Protein AF-A0A382HV60-F1 (afdb_monomer_lite)

InterPro domains:
  IPR029063 S-adenosyl-L-methionine-dependent methyltransferase superfamily [G3DSA:3.40.50.150] (2-132)
  IPR029063 S-adenosyl-L-methionine-dependent methyltransferase superfamily [SSF53335] (15-128)

Sequence (132 aa):
MEHEKYFRRGMGTENVGPLLRTLVQMIRPQRILEVGAGYTTPFLLDGLKANEELFDDGNLDPSYKRWYESNNDPRLVIIDTDPLPQLDSKYVEHIQGKFQGKSQELFEKYGEFDMIWFDCGAPQNYQDFLAE

Radius of gyration: 15.75 Å; chains: 1; bounding box: 37×30×42 Å

Organism: NCBI:txid408172

pLDDT: mean 93.19, std 5.11, range [69.44, 98.56]

Foldseek 3Di:
DPQVVQDDPDLVCLVCQQVLLVVCLVVVWQEEEEEDDTPNVVSNVNSNVVNVDDDCPPPDDPVVVVCCVVPRHHAYEYEECDDDDPPDDPRYDYDHDHCQPCPVVCCVVPNDGPHYHYDDDDPVSVVRVVVD

Secondary structure (DSSP, 8-state):
-TTGGG--TTSSGGGTHHHHHHHHHHH--SEEEEES-SSSHHHHHHHHHHHT----SS-S-HHHHHHHHHH---EEEEEESSPPP----TTEEEEES-STT-HHHHHHHH---SEEEE--S-HHHHHHHHH-

Structure (mmCIF, N/CA/C/O backbone):
data_AF-A0A382HV60-F1
#
_entry.id   AF-A0A382HV60-F1
#
loop_
_atom_site.group_PDB
_atom_site.id
_atom_site.type_symbol
_atom_site.label_atom_id
_atom_site.label_alt_id
_atom_site.label_comp_id
_atom_site.label_asym_id
_atom_site.label_entity_id
_atom_site.label_seq_id
_atom_site.pdbx_PDB_ins_code
_atom_site.Cartn_x
_atom_site.Cartn_y
_atom_site.Cartn_z
_atom_site.occupancy
_atom_site.B_iso_or_equiv
_atom_site.auth_seq_id
_atom_site.auth_comp_id
_atom_site.auth_asym_id
_atom_site.auth_atom_id
_atom_site.pdbx_PDB_model_num
ATOM 1 N N . MET A 1 1 ? 14.628 14.142 7.599 1.00 81.94 1 MET A N 1
ATOM 2 C CA . MET A 1 1 ? 14.195 12.720 7.623 1.00 81.94 1 MET A CA 1
ATOM 3 C C . MET A 1 1 ? 13.271 12.502 6.430 1.00 81.94 1 MET A C 1
ATOM 5 O O . MET A 1 1 ? 12.680 13.483 5.994 1.00 81.94 1 MET A O 1
ATOM 9 N N . GLU A 1 2 ? 13.174 11.307 5.840 1.00 91.31 2 GLU A N 1
ATOM 10 C CA . GLU A 1 2 ? 12.191 11.090 4.759 1.00 91.31 2 GLU A CA 1
ATOM 11 C C . GLU A 1 2 ? 10.774 11.389 5.282 1.00 91.31 2 GLU A C 1
ATOM 13 O O . GLU A 1 2 ? 10.486 11.103 6.440 1.00 91.31 2 GLU A O 1
ATOM 18 N N . HIS A 1 3 ? 9.913 12.018 4.475 1.00 92.00 3 HIS A N 1
ATOM 19 C CA . HIS A 1 3 ? 8.514 12.306 4.843 1.00 92.00 3 HIS A CA 1
ATOM 20 C C . HIS A 1 3 ? 8.308 13.039 6.182 1.00 92.00 3 HIS A C 1
ATOM 22 O O . HIS A 1 3 ? 7.316 12.821 6.874 1.00 92.00 3 HIS A O 1
ATOM 28 N N . GLU A 1 4 ? 9.214 13.960 6.531 1.00 91.06 4 GLU A N 1
ATOM 29 C CA . GLU A 1 4 ? 9.264 14.656 7.831 1.00 91.06 4 GLU A CA 1
ATOM 30 C C . GLU A 1 4 ? 7.935 15.288 8.276 1.00 91.06 4 GLU A C 1
ATOM 32 O O . GLU A 1 4 ? 7.615 15.265 9.461 1.00 91.06 4 GLU A O 1
ATOM 37 N N . LYS A 1 5 ? 7.106 15.763 7.333 1.00 89.25 5 LYS A N 1
ATOM 38 C CA . LYS A 1 5 ? 5.762 16.301 7.622 1.00 89.25 5 LYS A CA 1
ATOM 39 C C . LYS A 1 5 ? 4.821 15.312 8.322 1.00 89.25 5 LYS A C 1
ATOM 41 O O . LYS A 1 5 ? 3.875 15.745 8.973 1.00 89.25 5 LYS A O 1
ATOM 46 N N . TYR A 1 6 ? 5.050 14.012 8.166 1.00 88.00 6 TYR A N 1
ATOM 47 C CA . TYR A 1 6 ? 4.227 12.950 8.743 1.00 88.00 6 TYR A CA 1
ATOM 48 C C . TYR A 1 6 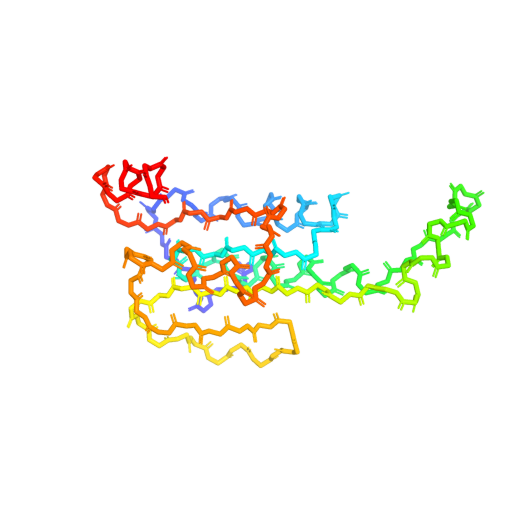? 4.903 12.261 9.929 1.00 88.00 6 TYR A C 1
ATOM 50 O O . TYR A 1 6 ? 4.287 11.421 10.579 1.00 88.00 6 TYR A O 1
ATOM 58 N N . PHE A 1 7 ? 6.163 12.595 10.216 1.00 89.69 7 PHE A N 1
ATOM 59 C CA . PHE A 1 7 ? 6.943 11.921 11.242 1.00 89.69 7 PHE A CA 1
ATOM 60 C C . PHE A 1 7 ? 6.391 12.204 12.638 1.00 89.69 7 PHE A C 1
ATOM 62 O O . PHE A 1 7 ? 6.228 13.355 13.048 1.00 89.69 7 PHE A O 1
ATOM 69 N N . ARG A 1 8 ? 6.158 11.133 13.401 1.00 85.81 8 ARG A N 1
ATOM 70 C CA . ARG A 1 8 ? 5.815 11.195 14.822 1.00 85.81 8 ARG A CA 1
ATOM 71 C C . ARG A 1 8 ? 6.738 10.266 15.593 1.00 85.81 8 ARG A C 1
ATOM 73 O O . ARG A 1 8 ? 6.795 9.073 15.325 1.00 85.81 8 ARG A O 1
ATOM 80 N N . ARG A 1 9 ? 7.475 10.830 16.546 1.00 87.12 9 ARG A N 1
ATOM 81 C CA . ARG A 1 9 ? 8.458 10.092 17.343 1.00 87.12 9 ARG A CA 1
ATOM 82 C C . ARG A 1 9 ? 7.774 9.259 18.427 1.00 87.12 9 ARG A C 1
ATOM 84 O O . ARG A 1 9 ? 6.906 9.778 19.124 1.00 87.12 9 ARG A O 1
ATOM 91 N N . GLY A 1 10 ? 8.273 8.043 18.652 1.00 85.19 10 GLY A N 1
ATOM 92 C CA . GLY A 1 10 ? 7.972 7.253 19.849 1.00 85.19 10 GLY A CA 1
ATOM 93 C C . GLY A 1 10 ? 6.920 6.162 19.669 1.00 85.19 10 GLY A C 1
ATOM 94 O O . GLY A 1 10 ? 6.534 5.557 20.664 1.00 85.19 10 GLY A O 1
ATOM 95 N N . MET A 1 11 ? 6.483 5.892 18.436 1.00 82.75 11 MET A N 1
ATOM 96 C CA . MET A 1 11 ? 5.533 4.812 18.132 1.00 82.75 11 MET A CA 1
ATOM 97 C C . MET A 1 11 ? 6.247 3.495 17.785 1.00 82.75 11 MET A C 1
ATOM 99 O O . MET A 1 11 ? 5.633 2.435 17.776 1.00 82.75 11 MET A O 1
ATOM 103 N N . GLY A 1 12 ? 7.549 3.543 17.493 1.00 84.94 12 GLY A N 1
ATOM 104 C CA . GLY A 1 12 ? 8.350 2.427 16.987 1.00 84.94 12 GLY A CA 1
ATOM 105 C C . GLY A 1 12 ? 8.193 2.218 15.478 1.00 84.94 12 GLY A C 1
ATOM 106 O O . GLY A 1 12 ? 9.179 1.907 14.801 1.00 84.94 12 GLY A O 1
ATOM 107 N N . THR A 1 13 ? 6.994 2.450 14.938 1.00 83.88 13 THR A N 1
ATOM 108 C CA . THR A 1 13 ? 6.658 2.290 13.514 1.00 83.88 13 THR A CA 1
ATOM 109 C C . THR A 1 13 ? 7.367 3.300 12.618 1.00 83.88 13 THR A C 1
ATOM 111 O O . THR A 1 13 ? 7.572 3.032 11.437 1.00 83.88 13 THR A O 1
ATOM 114 N N . GLU A 1 14 ? 7.904 4.394 13.165 1.00 89.06 14 GLU A N 1
ATOM 115 C CA . GLU A 1 14 ? 8.742 5.318 12.400 1.00 89.06 14 GLU A CA 1
ATOM 116 C C . GLU A 1 14 ? 10.008 4.677 11.802 1.00 89.06 14 GLU A C 1
ATOM 118 O O . GLU A 1 14 ? 10.605 5.216 10.872 1.00 89.06 14 GLU A O 1
ATOM 123 N N . ASN A 1 15 ? 10.412 3.508 12.301 1.00 92.69 15 ASN A N 1
ATOM 124 C CA . ASN A 1 15 ? 11.586 2.790 11.812 1.00 92.69 15 ASN A CA 1
ATOM 125 C C . ASN A 1 15 ? 11.272 1.854 10.631 1.00 92.69 15 ASN A C 1
ATOM 127 O O . ASN A 1 15 ? 12.194 1.424 9.941 1.00 92.69 15 ASN A O 1
ATOM 131 N N . VAL A 1 16 ? 9.996 1.523 10.389 1.00 95.38 16 VAL A N 1
ATOM 132 C CA . VAL A 1 16 ? 9.606 0.484 9.416 1.00 95.38 16 VAL A CA 1
ATOM 133 C C . VAL A 1 16 ? 9.382 1.025 8.001 1.00 95.38 16 VAL A C 1
ATOM 135 O O . VAL A 1 16 ? 9.403 0.253 7.046 1.00 95.38 16 VAL A O 1
ATOM 138 N N . GLY A 1 17 ? 9.225 2.342 7.830 1.00 95.31 17 GLY A N 1
ATOM 139 C CA . GLY A 1 17 ? 8.922 2.972 6.535 1.00 95.31 17 GLY A CA 1
ATOM 140 C C . GLY A 1 17 ? 9.832 2.512 5.382 1.00 95.31 17 GLY A C 1
ATOM 141 O O . GLY A 1 17 ? 9.331 1.964 4.398 1.00 95.31 17 GLY A O 1
ATOM 142 N N . PRO A 1 18 ? 11.170 2.637 5.492 1.00 96.50 18 PRO A N 1
ATOM 143 C CA . PRO A 1 18 ? 12.082 2.174 4.444 1.00 96.50 18 PRO A CA 1
ATOM 144 C C . PRO A 1 18 ? 11.980 0.669 4.143 1.00 96.50 18 PRO A C 1
ATOM 146 O O . PRO A 1 18 ? 12.136 0.266 2.987 1.00 96.50 18 PRO A O 1
ATOM 149 N N . LEU A 1 19 ? 11.686 -0.159 5.154 1.00 97.38 19 LEU A N 1
ATOM 150 C CA . LEU A 1 19 ? 11.461 -1.594 4.969 1.00 97.38 19 LEU A CA 1
ATOM 151 C C . LEU A 1 19 ? 10.180 -1.848 4.166 1.00 97.38 19 LEU A C 1
ATOM 153 O O . LEU A 1 19 ? 10.223 -2.618 3.212 1.00 97.38 19 LEU A O 1
ATOM 157 N N . LEU A 1 20 ? 9.076 -1.168 4.493 1.00 98.19 20 LEU A N 1
ATOM 158 C CA . LEU A 1 20 ? 7.812 -1.284 3.757 1.00 98.19 20 LEU A CA 1
ATOM 159 C C . LEU A 1 20 ? 7.965 -0.874 2.292 1.00 98.19 20 LEU A C 1
ATOM 161 O O . LEU A 1 20 ? 7.534 -1.609 1.406 1.00 98.19 20 LEU A O 1
ATOM 165 N N . ARG A 1 21 ? 8.649 0.246 2.020 1.00 98.25 21 ARG A N 1
ATOM 166 C CA . ARG A 1 21 ? 8.963 0.662 0.644 1.00 98.25 21 ARG A CA 1
ATOM 167 C C . ARG A 1 21 ? 9.732 -0.424 -0.107 1.00 98.25 21 ARG A C 1
ATOM 169 O O . ARG A 1 21 ? 9.399 -0.740 -1.245 1.00 98.25 21 ARG A O 1
ATOM 176 N N . THR A 1 22 ? 10.760 -0.987 0.529 1.00 98.12 22 THR A N 1
ATOM 177 C CA . THR A 1 22 ? 11.583 -2.049 -0.067 1.00 98.12 22 THR A CA 1
ATOM 178 C C . THR A 1 22 ? 10.745 -3.296 -0.335 1.00 98.12 22 THR A C 1
ATOM 180 O O . THR A 1 22 ? 10.850 -3.887 -1.403 1.00 98.12 22 THR A O 1
ATOM 183 N N . LEU A 1 23 ? 9.866 -3.671 0.596 1.00 98.25 23 LEU A N 1
ATOM 184 C CA . LEU A 1 23 ? 8.976 -4.815 0.433 1.00 98.25 23 LEU A CA 1
ATOM 185 C C . LEU A 1 23 ? 8.037 -4.633 -0.763 1.00 98.25 23 LEU A C 1
ATOM 187 O O . LEU A 1 23 ? 7.969 -5.528 -1.600 1.00 98.25 23 LEU A O 1
ATOM 191 N N . VAL A 1 24 ? 7.402 -3.463 -0.902 1.00 98.44 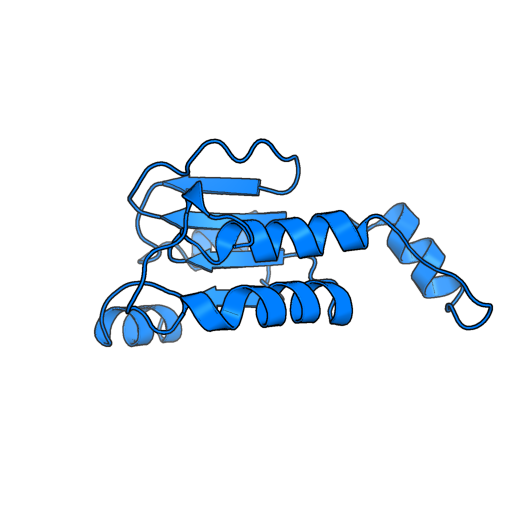24 VAL A N 1
ATOM 192 C CA . VAL A 1 24 ? 6.563 -3.123 -2.066 1.00 98.44 24 VAL A CA 1
ATOM 193 C C . VAL A 1 24 ? 7.360 -3.229 -3.368 1.00 98.44 24 VAL A C 1
ATOM 195 O O . VAL A 1 24 ? 6.848 -3.748 -4.358 1.00 98.44 24 VAL A O 1
ATOM 198 N N . GLN A 1 25 ? 8.623 -2.793 -3.381 1.00 97.12 25 GLN A N 1
ATOM 199 C CA . GLN A 1 25 ? 9.481 -2.905 -4.566 1.00 97.12 25 GLN A CA 1
ATOM 200 C C . GLN A 1 25 ? 9.855 -4.352 -4.915 1.00 97.12 25 GLN A C 1
ATOM 202 O O . GLN A 1 25 ? 9.984 -4.693 -6.090 1.00 97.12 25 GLN A O 1
ATOM 207 N N . MET A 1 26 ? 10.011 -5.210 -3.903 1.00 95.75 26 MET A N 1
ATOM 208 C CA . MET A 1 26 ? 10.364 -6.617 -4.092 1.00 95.75 26 MET A CA 1
ATOM 209 C C . MET A 1 26 ? 9.172 -7.469 -4.528 1.00 95.75 26 MET A C 1
ATOM 211 O O . MET A 1 26 ? 9.314 -8.277 -5.441 1.00 95.75 26 MET A O 1
ATOM 215 N N . ILE A 1 27 ? 8.016 -7.314 -3.875 1.00 96.00 27 ILE A N 1
ATOM 216 C CA . ILE A 1 27 ? 6.853 -8.183 -4.115 1.00 96.00 27 ILE A CA 1
ATOM 217 C C . ILE A 1 27 ? 5.904 -7.630 -5.181 1.00 96.00 27 ILE A C 1
ATOM 219 O O . ILE A 1 27 ? 5.067 -8.379 -5.668 1.00 96.00 27 ILE A O 1
ATOM 223 N N . ARG A 1 28 ? 6.040 -6.342 -5.542 1.00 96.56 28 ARG A N 1
ATOM 224 C CA . ARG A 1 28 ? 5.224 -5.636 -6.547 1.00 96.56 28 ARG A CA 1
ATOM 225 C C . ARG A 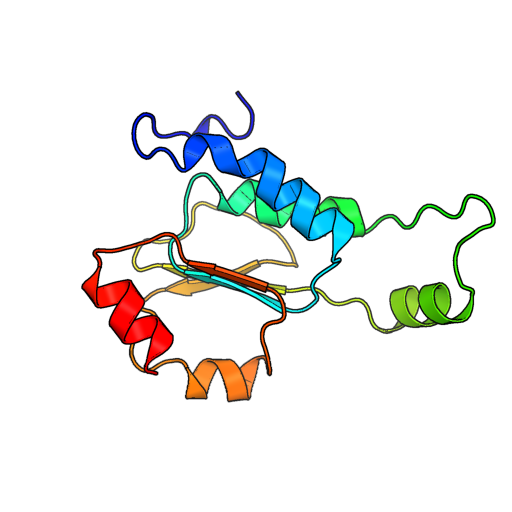1 28 ? 3.716 -5.916 -6.389 1.00 96.56 28 ARG A C 1
ATOM 227 O O . ARG A 1 28 ? 3.101 -6.454 -7.306 1.00 96.56 28 ARG A O 1
ATOM 234 N N . PRO A 1 29 ? 3.134 -5.578 -5.223 1.00 97.56 29 PRO A N 1
ATOM 235 C CA . PRO A 1 29 ? 1.747 -5.902 -4.909 1.00 97.56 29 PRO A CA 1
ATOM 236 C C . PRO A 1 29 ? 0.783 -5.122 -5.808 1.00 97.56 29 PRO A C 1
ATOM 238 O O . PRO A 1 29 ? 0.996 -3.936 -6.080 1.00 97.56 29 PRO A O 1
ATOM 241 N N . GLN A 1 30 ? -0.307 -5.768 -6.217 1.00 97.06 30 GLN A N 1
ATOM 242 C CA . GLN A 1 30 ? -1.362 -5.159 -7.021 1.00 97.06 30 GLN A CA 1
ATOM 243 C C . GLN A 1 30 ? -2.472 -4.563 -6.160 1.00 97.06 30 GLN A C 1
ATOM 245 O O . GLN A 1 30 ? -3.173 -3.655 -6.615 1.00 97.06 30 GLN A O 1
ATOM 250 N N . ARG A 1 31 ? -2.661 -5.048 -4.930 1.00 98.00 31 ARG A N 1
ATOM 251 C CA . ARG A 1 31 ? -3.735 -4.604 -4.038 1.00 98.00 31 ARG A CA 1
ATOM 252 C C . ARG A 1 31 ? -3.213 -4.527 -2.609 1.00 98.00 31 ARG A C 1
ATOM 254 O O . ARG A 1 31 ? -3.201 -5.511 -1.874 1.00 98.00 31 ARG A O 1
ATOM 261 N N . ILE A 1 32 ? -2.836 -3.315 -2.209 1.00 98.56 32 ILE A N 1
ATOM 262 C CA . ILE A 1 32 ? -2.414 -3.005 -0.846 1.00 98.56 32 ILE A CA 1
ATOM 263 C C . ILE A 1 32 ? -3.609 -2.474 -0.051 1.00 98.56 32 ILE A C 1
ATOM 265 O O . ILE A 1 32 ? -4.254 -1.516 -0.484 1.00 98.56 32 ILE A O 1
ATOM 269 N N . LEU A 1 33 ? -3.858 -3.050 1.124 1.00 98.19 33 LEU A N 1
ATOM 270 C CA . LEU A 1 33 ? -4.735 -2.475 2.144 1.00 98.19 33 LEU A CA 1
ATOM 271 C C . LEU A 1 33 ? -3.888 -1.867 3.264 1.00 98.19 33 LEU A C 1
ATOM 273 O O . LEU A 1 33 ? -3.137 -2.579 3.925 1.00 98.19 33 LEU A O 1
ATOM 277 N N . GLU A 1 34 ? -4.035 -0.570 3.504 1.00 97.44 34 GLU A N 1
ATOM 278 C CA . GLU A 1 34 ? -3.539 0.100 4.704 1.00 97.44 34 GLU A CA 1
ATOM 279 C C . GLU A 1 34 ? -4.713 0.419 5.635 1.00 97.44 34 GLU A C 1
ATOM 281 O O . GLU A 1 34 ? -5.686 1.055 5.228 1.00 97.44 34 GLU A O 1
ATOM 286 N N . VAL A 1 35 ? -4.619 -0.007 6.893 1.00 96.00 35 VAL A N 1
ATOM 287 C CA . VAL A 1 35 ? -5.566 0.372 7.948 1.00 96.00 35 VAL A CA 1
ATOM 288 C C . VAL A 1 35 ? -4.799 1.154 9.007 1.00 96.00 35 VAL A C 1
ATOM 290 O O . VAL A 1 35 ? -3.962 0.587 9.709 1.00 96.00 35 VAL A O 1
ATOM 293 N N . GLY A 1 36 ? -5.097 2.448 9.124 1.00 93.69 36 GLY A N 1
ATOM 294 C CA . GLY A 1 36 ? -4.279 3.397 9.882 1.00 93.69 36 GLY A CA 1
ATOM 295 C C . GLY A 1 36 ? -3.316 4.166 8.986 1.00 93.69 36 GLY A C 1
ATOM 296 O O . GLY A 1 36 ? -2.208 3.711 8.719 1.00 93.69 36 GLY A O 1
ATOM 297 N N . ALA A 1 37 ? -3.732 5.345 8.540 1.00 93.06 37 ALA A N 1
ATOM 298 C CA . ALA A 1 37 ? -2.905 6.245 7.759 1.00 93.06 37 ALA A CA 1
ATOM 299 C C . ALA A 1 37 ? -1.914 7.005 8.649 1.00 93.06 37 ALA A C 1
ATOM 301 O O . ALA A 1 37 ? -2.235 7.465 9.748 1.00 93.06 37 ALA A O 1
ATOM 302 N N . GLY A 1 38 ? -0.699 7.229 8.152 1.00 91.75 38 GLY A N 1
ATOM 303 C CA . GLY A 1 38 ? 0.299 7.941 8.938 1.00 91.75 38 GLY A CA 1
ATOM 304 C C . GLY A 1 38 ? 1.650 8.097 8.264 1.00 91.75 38 GLY A C 1
ATOM 305 O O . GLY A 1 38 ? 1.763 8.391 7.075 1.00 91.75 38 GLY A O 1
ATOM 306 N N . TYR A 1 39 ? 2.704 7.956 9.065 1.00 92.88 39 TYR A N 1
ATOM 307 C CA . TYR A 1 39 ? 4.077 8.142 8.603 1.00 92.88 39 TYR A CA 1
ATOM 308 C C . TYR A 1 39 ? 4.521 7.078 7.591 1.00 92.88 39 TYR A C 1
ATOM 310 O O . TYR A 1 39 ? 5.377 7.356 6.758 1.00 92.88 39 TYR A O 1
ATOM 318 N N . THR A 1 40 ? 3.941 5.881 7.647 1.00 94.62 40 THR A N 1
ATOM 319 C CA . THR A 1 40 ? 4.243 4.722 6.794 1.00 94.62 40 THR A CA 1
ATOM 320 C C . THR A 1 40 ? 3.563 4.797 5.422 1.00 94.62 40 THR A C 1
ATOM 322 O O . THR A 1 40 ? 4.191 4.424 4.429 1.00 94.62 40 THR A O 1
ATOM 325 N N . THR A 1 41 ? 2.371 5.397 5.326 1.00 95.44 41 THR A N 1
ATOM 326 C CA . THR A 1 41 ? 1.625 5.642 4.077 1.00 95.44 41 THR A CA 1
ATOM 327 C C . THR A 1 41 ? 2.479 6.144 2.900 1.00 95.44 41 THR A C 1
ATOM 329 O O . THR A 1 41 ? 2.459 5.531 1.828 1.00 95.44 41 THR A O 1
ATOM 332 N N . PRO A 1 42 ? 3.262 7.238 3.023 1.00 95.56 42 PRO A N 1
ATOM 333 C CA . PRO A 1 42 ? 4.045 7.737 1.898 1.00 95.56 42 PRO A CA 1
ATOM 334 C C . PRO A 1 42 ? 5.165 6.778 1.463 1.00 95.56 42 PRO A C 1
ATOM 336 O O . PRO A 1 42 ? 5.549 6.806 0.300 1.00 95.56 42 PRO A O 1
ATOM 339 N N . PHE A 1 43 ? 5.657 5.892 2.336 1.00 96.81 43 PHE A N 1
ATOM 340 C CA . PHE A 1 43 ? 6.650 4.883 1.952 1.00 96.81 43 PHE A CA 1
ATOM 341 C C . PHE A 1 43 ? 6.034 3.758 1.114 1.00 96.81 43 PHE A C 1
ATOM 343 O O . PHE A 1 43 ? 6.669 3.299 0.162 1.00 96.81 43 PHE A O 1
ATOM 350 N N . LEU A 1 44 ? 4.798 3.345 1.423 1.00 97.75 44 LEU A N 1
ATOM 351 C CA . LEU A 1 44 ? 4.039 2.413 0.581 1.00 97.75 44 LEU A CA 1
ATOM 352 C C . LEU A 1 44 ? 3.822 3.015 -0.813 1.00 97.75 44 LEU A C 1
ATOM 354 O O . LEU A 1 44 ? 4.100 2.374 -1.828 1.00 97.75 44 LEU A O 1
ATOM 358 N N . LEU A 1 45 ? 3.406 4.285 -0.858 1.00 97.25 45 LEU A N 1
ATOM 359 C CA . LEU A 1 45 ? 3.195 5.015 -2.105 1.00 97.25 45 LEU A CA 1
ATOM 360 C C . LEU A 1 45 ? 4.488 5.194 -2.916 1.00 97.25 45 LEU A C 1
ATOM 362 O O . LEU A 1 45 ? 4.473 5.026 -4.135 1.00 97.25 45 LEU A O 1
ATOM 366 N N . ASP A 1 46 ? 5.603 5.521 -2.264 1.00 97.25 46 ASP A N 1
ATOM 367 C CA . ASP A 1 46 ? 6.909 5.618 -2.922 1.00 97.25 46 ASP A CA 1
ATOM 368 C C . ASP A 1 46 ? 7.336 4.278 -3.530 1.00 97.25 46 ASP A C 1
ATOM 370 O O . ASP A 1 46 ? 7.906 4.255 -4.618 1.00 97.25 46 ASP A O 1
ATOM 374 N N . GLY A 1 47 ? 7.040 3.159 -2.859 1.00 97.75 47 GLY A N 1
ATOM 375 C CA . GLY A 1 47 ? 7.279 1.819 -3.395 1.00 97.75 47 GLY A CA 1
ATOM 376 C C . GLY A 1 47 ? 6.495 1.564 -4.683 1.00 97.75 47 GLY A C 1
ATOM 377 O O . GLY A 1 47 ? 7.074 1.123 -5.674 1.00 97.75 47 GLY A O 1
ATOM 378 N N . LEU A 1 48 ? 5.203 1.909 -4.701 1.00 97.69 48 LEU A N 1
ATOM 379 C CA . LEU A 1 48 ? 4.360 1.774 -5.894 1.00 97.69 48 LEU A CA 1
ATOM 380 C C . LEU A 1 48 ? 4.839 2.657 -7.049 1.00 97.69 48 LEU A C 1
ATOM 382 O O . LEU A 1 48 ? 4.910 2.198 -8.186 1.00 97.69 48 LEU A O 1
ATOM 386 N N . LYS A 1 49 ? 5.218 3.906 -6.759 1.00 96.69 49 LYS A N 1
ATOM 387 C CA . LYS A 1 49 ? 5.783 4.819 -7.762 1.00 96.69 49 LYS A CA 1
ATOM 388 C C . LYS A 1 49 ? 7.100 4.294 -8.327 1.00 96.69 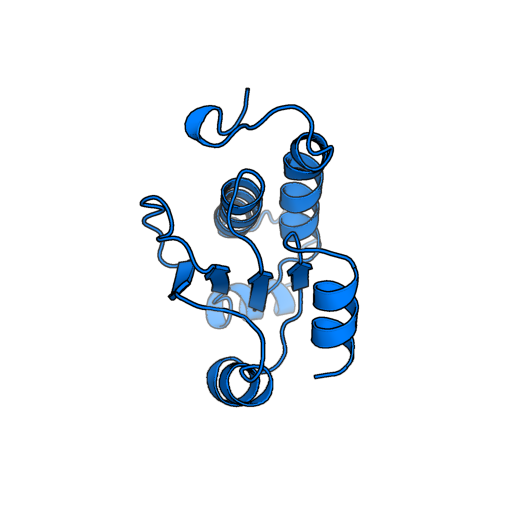49 LYS A C 1
ATOM 390 O O . LYS A 1 49 ? 7.288 4.331 -9.534 1.00 96.69 49 LYS A O 1
ATOM 395 N N . ALA A 1 50 ? 7.986 3.774 -7.477 1.00 96.31 50 ALA A N 1
ATOM 396 C CA . ALA A 1 50 ? 9.250 3.187 -7.918 1.00 96.31 50 ALA A CA 1
ATOM 397 C C . ALA A 1 50 ? 9.038 1.953 -8.809 1.00 96.31 50 ALA A C 1
ATOM 399 O O . ALA A 1 50 ? 9.811 1.722 -9.734 1.00 96.31 50 ALA A O 1
ATOM 400 N N . ASN A 1 51 ? 7.970 1.188 -8.574 1.00 96.00 51 ASN A N 1
ATOM 401 C CA . ASN A 1 51 ? 7.645 0.030 -9.398 1.00 96.00 51 ASN A CA 1
ATOM 402 C C . ASN A 1 51 ? 7.216 0.387 -10.823 1.00 96.00 51 ASN A C 1
ATOM 404 O O . ASN A 1 51 ? 7.327 -0.485 -11.683 1.00 96.00 51 ASN A O 1
ATOM 408 N N . GLU A 1 52 ? 6.780 1.621 -11.120 1.00 92.88 52 GLU A N 1
ATOM 409 C CA . GLU A 1 52 ? 6.456 2.045 -12.498 1.00 92.88 52 GLU A CA 1
ATOM 410 C C . GLU A 1 52 ? 7.575 1.707 -13.487 1.00 92.88 52 GLU A C 1
ATOM 412 O O . GLU A 1 52 ? 7.303 1.345 -14.631 1.00 92.8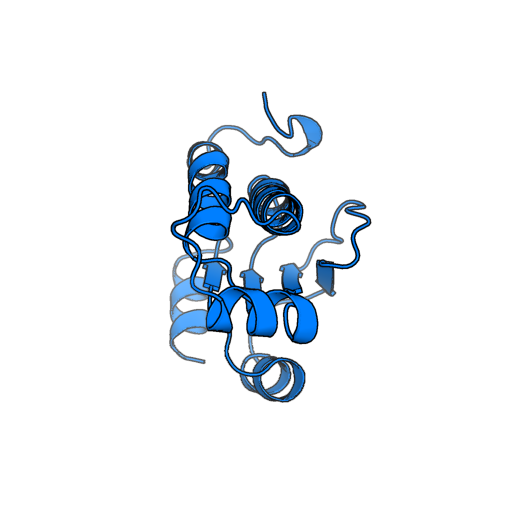8 52 GLU A O 1
ATOM 417 N N . GLU A 1 53 ? 8.822 1.767 -13.024 1.00 90.56 53 GLU A N 1
ATOM 418 C CA . GLU A 1 53 ? 9.987 1.401 -13.806 1.00 90.56 53 GLU A CA 1
ATOM 419 C C . GLU A 1 53 ? 10.297 -0.104 -13.692 1.00 90.56 53 GLU A C 1
ATOM 421 O O . GLU A 1 53 ? 10.380 -0.703 -12.608 1.00 90.56 53 GLU A O 1
ATOM 426 N N . LEU A 1 54 ? 10.474 -0.734 -14.853 1.00 90.75 54 LEU A N 1
ATOM 427 C CA . LEU A 1 54 ? 11.025 -2.077 -14.988 1.00 90.75 54 LEU A CA 1
ATOM 428 C C . LEU A 1 54 ? 12.439 -1.977 -15.550 1.00 90.75 54 LEU A C 1
ATOM 430 O O . LEU A 1 54 ? 12.632 -1.524 -16.678 1.00 90.75 54 LEU A O 1
ATOM 434 N N . PHE A 1 55 ? 13.412 -2.462 -14.785 1.00 88.12 55 PHE A N 1
ATOM 435 C CA . PHE A 1 55 ? 14.788 -2.599 -15.244 1.00 88.12 55 PHE A CA 1
ATOM 436 C C . PHE A 1 55 ? 14.997 -3.996 -15.825 1.00 88.12 55 PHE A C 1
ATOM 438 O O . PHE A 1 55 ? 14.756 -4.997 -15.154 1.00 88.12 55 PHE A O 1
ATOM 445 N N . ASP A 1 56 ? 15.441 -4.048 -17.076 1.00 89.00 56 ASP A N 1
ATOM 446 C CA . ASP A 1 56 ? 15.774 -5.279 -17.786 1.00 89.00 56 ASP A CA 1
ATOM 447 C C . ASP A 1 56 ? 17.279 -5.283 -18.071 1.00 89.00 56 ASP A C 1
ATOM 449 O O . ASP A 1 56 ? 17.755 -4.610 -18.986 1.00 89.00 56 ASP A O 1
ATOM 453 N N . ASP A 1 57 ? 18.034 -5.998 -17.239 1.00 90.69 57 ASP A N 1
ATOM 454 C CA . ASP A 1 57 ? 19.480 -6.194 -17.384 1.00 90.69 57 ASP A CA 1
ATOM 455 C C . ASP A 1 57 ? 19.828 -7.422 -18.251 1.00 90.69 57 ASP A C 1
ATOM 457 O O . ASP A 1 57 ? 20.993 -7.812 -18.343 1.00 90.69 57 ASP A O 1
ATOM 461 N N . GLY A 1 58 ? 18.820 -8.029 -18.893 1.00 91.25 58 GLY A N 1
ATOM 462 C CA . GLY A 1 58 ? 18.925 -9.275 -19.648 1.00 91.25 58 GLY A CA 1
ATOM 463 C C . GLY A 1 58 ? 18.373 -10.506 -18.921 1.00 91.25 58 GLY A C 1
ATOM 464 O O . GLY A 1 58 ? 18.288 -11.563 -19.545 1.00 91.25 58 GLY A O 1
ATOM 465 N N . ASN A 1 59 ? 17.972 -10.390 -17.647 1.00 91.75 59 ASN A N 1
ATOM 466 C CA . ASN A 1 59 ? 17.377 -11.490 -16.872 1.00 91.75 59 ASN A CA 1
ATOM 467 C C . ASN A 1 59 ? 15.849 -11.396 -16.707 1.00 91.75 59 ASN A C 1
ATOM 469 O O . ASN A 1 59 ? 15.258 -12.232 -16.019 1.00 91.75 59 ASN A O 1
ATOM 473 N N . LEU A 1 60 ? 15.191 -10.393 -17.297 1.00 92.44 60 LEU A N 1
ATOM 474 C CA . LEU A 1 60 ? 13.747 -10.220 -17.159 1.00 92.44 60 LEU A CA 1
ATOM 475 C C . LEU A 1 60 ? 12.987 -11.226 -18.033 1.00 92.44 60 LEU A C 1
ATOM 477 O O . LEU A 1 60 ? 13.173 -11.278 -19.248 1.00 92.44 60 LEU A O 1
ATOM 481 N N . ASP A 1 61 ? 12.076 -11.993 -17.429 1.00 94.75 61 ASP A N 1
ATOM 482 C CA . ASP A 1 61 ? 11.219 -12.916 -18.176 1.00 94.75 61 ASP A CA 1
ATOM 483 C C . ASP A 1 61 ? 10.325 -12.134 -19.174 1.00 94.75 61 ASP A C 1
ATOM 485 O O . ASP A 1 61 ? 9.514 -11.294 -18.758 1.00 94.75 61 ASP A O 1
ATOM 489 N N . PRO A 1 62 ? 10.404 -12.408 -20.495 1.00 94.94 62 PRO A N 1
ATOM 490 C CA . PRO A 1 62 ? 9.598 -11.712 -21.500 1.00 94.94 62 PRO A CA 1
ATOM 491 C C . PRO A 1 62 ? 8.081 -11.892 -21.333 1.00 94.94 62 PRO A C 1
ATOM 493 O O . PRO A 1 62 ? 7.293 -11.080 -21.822 1.00 94.94 62 PRO A O 1
ATOM 496 N N . SER A 1 63 ? 7.632 -12.982 -20.707 1.00 95.94 63 SER A N 1
ATOM 497 C CA . SER A 1 63 ? 6.224 -13.195 -20.363 1.00 95.94 63 SER A CA 1
ATOM 498 C C . SER A 1 63 ? 5.787 -12.282 -19.221 1.00 95.94 63 SER A C 1
ATOM 500 O O . SER A 1 63 ? 4.745 -11.638 -19.342 1.00 95.94 63 SER A O 1
ATOM 502 N N . TYR A 1 64 ? 6.620 -12.133 -18.189 1.00 93.88 64 TYR A N 1
ATOM 503 C CA . TYR A 1 64 ? 6.367 -11.212 -17.087 1.00 93.88 64 TYR A CA 1
ATOM 504 C C . TYR A 1 64 ? 6.352 -9.761 -17.567 1.00 93.88 64 TYR A C 1
ATOM 506 O O . TYR A 1 64 ? 5.412 -9.037 -17.262 1.00 93.88 64 TYR A O 1
ATOM 514 N N . LYS A 1 65 ? 7.325 -9.352 -18.392 1.00 94.38 65 LYS A N 1
ATOM 515 C CA . LYS A 1 65 ? 7.359 -8.002 -18.977 1.00 94.38 65 LYS A CA 1
ATOM 516 C C . LYS A 1 65 ? 6.068 -7.670 -19.731 1.00 94.38 65 LYS A C 1
ATOM 518 O O . LYS A 1 65 ? 5.449 -6.645 -19.466 1.00 94.38 65 LYS A O 1
ATOM 523 N N . ARG A 1 66 ? 5.616 -8.572 -20.614 1.00 95.06 66 ARG A N 1
ATOM 524 C CA . ARG A 1 66 ? 4.355 -8.405 -21.362 1.00 95.06 66 ARG A CA 1
ATOM 525 C C . ARG A 1 66 ? 3.138 -8.333 -20.446 1.00 95.06 66 ARG A C 1
ATOM 527 O O . ARG A 1 66 ? 2.247 -7.516 -20.679 1.00 95.06 66 ARG A O 1
ATOM 534 N N . TRP A 1 67 ? 3.089 -9.194 -19.428 1.00 95.06 67 TRP A N 1
ATOM 535 C CA . TRP A 1 67 ? 2.027 -9.151 -18.430 1.00 95.06 67 TRP A CA 1
ATOM 536 C C . TRP A 1 67 ? 2.025 -7.802 -17.709 1.00 95.06 67 TRP A C 1
ATOM 538 O O . TRP A 1 67 ? 0.983 -7.156 -17.658 1.00 95.06 67 TRP A O 1
ATOM 548 N N . TYR A 1 68 ? 3.184 -7.343 -17.243 1.00 94.44 68 TYR A N 1
ATOM 549 C CA . TYR A 1 68 ? 3.335 -6.096 -16.507 1.00 94.44 68 TYR A CA 1
ATOM 550 C C . TYR A 1 68 ? 2.874 -4.891 -17.330 1.00 94.44 68 TYR A C 1
ATOM 552 O O . TYR A 1 68 ? 2.017 -4.132 -16.895 1.00 94.44 68 TYR A O 1
ATOM 560 N N . GLU A 1 69 ? 3.360 -4.760 -18.563 1.00 92.69 69 GLU A N 1
ATOM 561 C CA . GLU A 1 69 ? 2.996 -3.657 -19.461 1.00 92.69 69 GLU A CA 1
ATOM 562 C C . GLU A 1 69 ? 1.489 -3.605 -19.775 1.00 92.69 69 GLU A C 1
ATOM 564 O O . GLU A 1 69 ? 0.954 -2.528 -20.028 1.00 92.69 69 GLU A O 1
ATOM 569 N N . SER A 1 70 ? 0.796 -4.751 -19.748 1.00 94.62 70 SER A N 1
ATOM 570 C CA . SER A 1 70 ? -0.621 -4.844 -20.136 1.00 94.62 70 SER A CA 1
ATOM 571 C C . SER A 1 70 ? -1.602 -4.899 -18.960 1.00 94.62 70 SER A C 1
ATOM 573 O O . SER A 1 70 ? -2.781 -4.614 -19.150 1.00 94.62 70 SER A O 1
ATOM 575 N N . ASN A 1 71 ? -1.154 -5.314 -17.771 1.00 93.06 71 ASN A N 1
ATOM 576 C CA . ASN A 1 71 ? -2.035 -5.652 -16.643 1.00 93.06 71 ASN A CA 1
ATOM 577 C C . ASN A 1 71 ? -1.669 -4.927 -15.342 1.00 93.06 71 ASN A C 1
ATOM 579 O O . ASN A 1 71 ? -2.415 -5.034 -14.369 1.00 93.06 71 ASN A O 1
ATOM 583 N N . ASN A 1 72 ? -0.530 -4.231 -15.276 1.00 93.19 72 ASN A N 1
ATOM 584 C CA . ASN A 1 72 ? -0.090 -3.612 -14.035 1.00 93.19 72 ASN A CA 1
ATOM 585 C C . ASN A 1 72 ? -0.952 -2.389 -13.664 1.00 93.19 72 ASN A C 1
ATOM 587 O O . ASN A 1 72 ? -0.793 -1.314 -14.238 1.00 93.19 72 ASN A O 1
ATOM 591 N N . ASP A 1 73 ? -1.835 -2.559 -12.677 1.00 94.81 73 ASP A N 1
ATOM 592 C CA . ASP A 1 73 ? -2.696 -1.517 -12.096 1.00 94.81 73 ASP A CA 1
ATOM 593 C C . ASP A 1 73 ? -2.717 -1.666 -10.564 1.00 94.81 73 ASP A C 1
ATOM 595 O O . ASP A 1 73 ? -3.683 -2.197 -10.001 1.00 94.81 73 ASP A O 1
ATOM 599 N N . PRO A 1 74 ? -1.635 -1.290 -9.862 1.00 97.06 74 PRO A N 1
ATOM 600 C CA . PRO A 1 74 ? -1.600 -1.419 -8.419 1.00 97.06 74 PRO A CA 1
ATOM 601 C C . PRO A 1 74 ? -2.500 -0.377 -7.751 1.00 97.06 74 PRO A C 1
ATOM 603 O O . PRO A 1 74 ? -2.648 0.749 -8.231 1.00 97.06 74 PRO A O 1
ATOM 606 N N . ARG A 1 75 ? -3.082 -0.729 -6.604 1.00 97.44 75 ARG A N 1
ATOM 607 C CA . ARG A 1 75 ? -3.882 0.185 -5.777 1.00 97.44 75 ARG A CA 1
ATOM 608 C C . ARG A 1 75 ? -3.442 0.127 -4.322 1.00 97.44 75 ARG A C 1
ATOM 610 O O . ARG A 1 75 ? -3.206 -0.953 -3.789 1.00 97.44 75 ARG A O 1
ATOM 617 N N . LEU A 1 76 ? -3.387 1.296 -3.691 1.00 98.00 76 LEU A N 1
ATOM 618 C CA . LEU A 1 76 ? -3.230 1.481 -2.254 1.00 98.00 76 LEU A CA 1
ATOM 619 C C . LEU A 1 76 ? -4.564 1.980 -1.694 1.00 98.00 76 LEU A C 1
ATOM 621 O O . LEU A 1 76 ? -4.902 3.158 -1.830 1.00 98.00 76 LEU A O 1
ATOM 625 N N . VAL A 1 77 ? -5.327 1.062 -1.106 1.00 97.69 77 VAL A N 1
ATOM 626 C CA . VAL A 1 77 ? -6.593 1.354 -0.432 1.00 97.69 77 VAL A CA 1
ATOM 627 C C . VAL A 1 77 ? -6.283 1.668 1.022 1.00 97.69 77 VAL A C 1
ATOM 629 O O . VAL A 1 77 ? -5.717 0.837 1.725 1.00 97.69 77 VAL A O 1
ATOM 632 N N . ILE A 1 78 ? -6.642 2.866 1.465 1.00 97.00 78 ILE A N 1
ATOM 633 C CA . ILE A 1 78 ? -6.347 3.358 2.809 1.00 97.00 78 ILE A CA 1
ATOM 634 C C . ILE A 1 78 ? -7.657 3.547 3.558 1.00 97.00 78 ILE A C 1
ATOM 636 O O . ILE A 1 78 ? -8.546 4.259 3.086 1.00 97.00 78 ILE A O 1
ATOM 640 N N . ILE A 1 79 ? -7.756 2.940 4.735 1.00 95.81 79 ILE A N 1
ATOM 641 C CA . ILE A 1 79 ? -8.874 3.116 5.656 1.00 95.81 79 ILE A CA 1
ATOM 642 C C . ILE A 1 79 ? -8.371 3.841 6.894 1.00 95.81 79 ILE A C 1
ATOM 644 O O . ILE A 1 79 ? -7.535 3.320 7.636 1.00 95.81 79 ILE A O 1
ATOM 648 N N . ASP A 1 80 ? -8.922 5.025 7.132 1.00 94.69 80 ASP A N 1
ATOM 649 C CA . ASP A 1 80 ? -8.687 5.781 8.354 1.00 94.69 80 ASP A CA 1
ATOM 650 C C . ASP A 1 80 ? -9.927 6.590 8.743 1.00 94.69 80 ASP A C 1
ATOM 652 O O . ASP A 1 80 ? -10.734 6.992 7.904 1.00 94.69 80 ASP A O 1
ATOM 656 N N . THR A 1 81 ? -10.110 6.826 10.038 1.00 93.69 81 THR A N 1
ATOM 657 C CA . THR A 1 81 ? -11.178 7.695 10.539 1.00 93.69 81 THR A CA 1
ATOM 658 C C . THR A 1 81 ? -10.904 9.170 10.259 1.00 93.69 81 THR A C 1
ATOM 660 O O . THR A 1 81 ? -11.847 9.943 10.044 1.00 93.69 81 THR A O 1
ATOM 663 N N . ASP A 1 82 ? -9.630 9.553 10.251 1.00 90.19 82 ASP A N 1
ATOM 664 C CA . ASP A 1 82 ? -9.181 10.900 9.953 1.00 90.19 82 ASP A CA 1
ATOM 665 C C . ASP A 1 82 ? -9.092 11.120 8.434 1.00 90.19 82 ASP A C 1
ATOM 667 O O . ASP A 1 82 ? -8.831 10.196 7.663 1.00 90.19 82 ASP A O 1
ATOM 671 N N . PRO A 1 83 ? -9.298 12.356 7.953 1.00 85.62 83 PRO A N 1
ATOM 672 C CA . PRO A 1 83 ? -9.037 12.680 6.560 1.00 85.62 83 PRO A CA 1
ATOM 673 C C . PRO A 1 83 ? -7.567 12.438 6.208 1.00 85.62 83 PRO A C 1
ATOM 675 O O . PRO A 1 83 ? -6.666 12.948 6.881 1.00 85.62 83 PRO A O 1
ATOM 678 N N . LEU A 1 84 ? -7.323 11.738 5.099 1.00 79.62 84 LEU A N 1
ATOM 679 C CA . LEU A 1 84 ? -5.973 11.568 4.588 1.00 79.62 84 LEU A CA 1
ATOM 680 C C . LEU A 1 84 ? -5.366 12.940 4.236 1.00 79.62 84 LEU A C 1
ATOM 682 O O . LEU A 1 84 ? -6.009 13.738 3.540 1.00 79.62 84 LEU A O 1
ATOM 686 N N . PRO A 1 85 ? -4.126 13.243 4.657 1.00 69.44 85 PRO A N 1
ATOM 687 C CA . PRO A 1 85 ? -3.421 14.403 4.131 1.00 69.44 85 PRO A CA 1
ATOM 688 C C . PRO A 1 85 ? -3.309 14.280 2.607 1.00 69.44 85 PRO A C 1
ATOM 690 O O . PRO A 1 85 ? -3.137 13.177 2.100 1.00 69.44 85 PRO A O 1
ATOM 693 N N . GLN A 1 86 ? -3.384 15.400 1.878 1.00 69.50 86 GLN A N 1
ATOM 694 C CA . GLN A 1 86 ? -3.380 15.417 0.407 1.00 69.50 86 GLN A CA 1
ATOM 695 C C . GLN A 1 86 ? -2.154 14.680 -0.169 1.00 69.50 86 GLN A C 1
ATOM 697 O O . GLN A 1 86 ? -1.062 15.239 -0.295 1.00 69.50 86 GLN A O 1
ATOM 702 N N . LEU A 1 87 ? -2.352 13.405 -0.496 1.00 81.00 87 LEU A N 1
ATOM 703 C CA . LEU A 1 87 ? -1.449 12.532 -1.230 1.00 81.00 87 LEU A CA 1
ATOM 704 C C . LEU A 1 87 ? -2.077 12.339 -2.606 1.00 81.00 87 LEU A C 1
ATOM 706 O O . LEU A 1 87 ? -2.779 11.364 -2.850 1.00 81.00 87 LEU A O 1
ATOM 710 N N . ASP A 1 88 ? -1.874 13.320 -3.483 1.00 83.56 88 ASP A N 1
ATOM 711 C CA . ASP A 1 88 ? -2.407 13.257 -4.840 1.00 83.56 88 ASP A CA 1
ATOM 712 C C . ASP A 1 88 ? -1.642 12.195 -5.643 1.00 83.56 88 ASP A C 1
ATOM 714 O O . ASP A 1 88 ? -0.451 12.338 -5.950 1.00 83.56 88 ASP A O 1
ATOM 718 N N . SER A 1 89 ? -2.298 11.064 -5.894 1.00 93.44 89 SER A N 1
ATOM 719 C CA . SER A 1 89 ? -1.748 9.973 -6.686 1.00 93.44 89 SER A CA 1
ATOM 720 C C . SER A 1 89 ? -2.844 9.074 -7.241 1.00 93.44 89 SER A C 1
ATOM 722 O O . SER A 1 89 ? -3.766 8.695 -6.527 1.00 93.44 89 SER A O 1
ATOM 724 N N . LYS A 1 90 ? -2.666 8.630 -8.492 1.00 94.50 90 LYS A N 1
ATOM 725 C CA . LYS A 1 90 ? -3.533 7.643 -9.160 1.00 94.50 90 LYS A CA 1
ATOM 726 C C . LYS A 1 90 ? -3.654 6.306 -8.411 1.00 94.50 90 LYS A C 1
ATOM 728 O O . LYS A 1 90 ? -4.615 5.573 -8.626 1.00 94.50 90 LYS A O 1
ATOM 733 N N . TYR A 1 91 ? -2.683 5.992 -7.551 1.00 96.75 91 TYR A N 1
ATOM 734 C CA . TYR A 1 91 ? -2.635 4.744 -6.791 1.00 96.75 91 TYR A CA 1
ATOM 735 C C . TYR A 1 91 ? -3.526 4.745 -5.558 1.00 96.75 91 TYR A C 1
ATOM 737 O O . TYR A 1 91 ? -3.929 3.676 -5.110 1.00 96.75 91 TYR A O 1
ATOM 745 N N . VAL A 1 92 ? -3.792 5.922 -4.994 1.00 96.44 92 VAL A N 1
ATOM 746 C CA . VAL A 1 92 ? -4.392 6.046 -3.669 1.00 96.44 92 VAL A CA 1
ATOM 747 C C . VAL A 1 92 ? -5.905 6.102 -3.787 1.00 96.44 92 VAL A C 1
ATOM 749 O O . VAL A 1 92 ? -6.456 6.924 -4.518 1.00 96.44 92 VAL A O 1
ATOM 752 N N . GLU A 1 93 ? -6.579 5.266 -3.008 1.00 95.75 93 GLU A N 1
ATOM 753 C CA . GLU A 1 93 ? -7.996 5.416 -2.718 1.00 95.75 93 GLU A CA 1
ATOM 754 C C . GLU A 1 93 ? -8.192 5.482 -1.205 1.00 95.75 93 GLU A C 1
ATOM 756 O O . GLU A 1 93 ? -7.735 4.607 -0.476 1.00 95.75 93 GLU A O 1
ATOM 761 N N . HIS A 1 94 ? -8.861 6.531 -0.728 1.00 95.06 94 HIS A N 1
ATOM 762 C CA . HIS A 1 94 ? -9.114 6.733 0.695 1.00 95.06 94 HIS A CA 1
ATOM 763 C C . HIS A 1 94 ? -10.578 6.451 1.028 1.00 95.06 94 HIS A C 1
ATOM 765 O O . HIS A 1 94 ? -11.484 7.056 0.451 1.00 95.06 94 HIS A O 1
ATOM 771 N N . ILE A 1 95 ? -10.799 5.569 1.997 1.00 95.00 95 ILE A N 1
ATOM 772 C CA . ILE A 1 95 ? -12.106 5.243 2.554 1.00 95.00 95 ILE A CA 1
ATOM 773 C C . ILE A 1 95 ? -12.127 5.769 3.985 1.00 95.00 95 ILE A C 1
ATOM 775 O O . ILE A 1 95 ? -11.533 5.182 4.888 1.00 95.00 95 ILE A O 1
ATOM 779 N N . GLN A 1 96 ? -12.839 6.873 4.198 1.00 94.75 96 GLN A N 1
ATOM 780 C CA . GLN A 1 96 ? -12.946 7.446 5.531 1.00 94.75 96 GLN A CA 1
ATOM 781 C C . GLN A 1 96 ? -13.868 6.591 6.413 1.00 94.75 96 GLN A C 1
ATOM 783 O O . GLN A 1 96 ? -15.053 6.425 6.114 1.00 94.75 96 GLN A O 1
ATOM 788 N N . GLY A 1 97 ? -13.340 6.068 7.516 1.00 94.19 97 GLY A N 1
ATOM 789 C CA . GLY A 1 97 ? -14.082 5.264 8.475 1.00 94.19 97 GLY A CA 1
ATOM 790 C C . GLY A 1 97 ? -13.224 4.226 9.189 1.00 94.19 97 GLY A C 1
ATOM 791 O O . GLY A 1 97 ? -12.001 4.290 9.216 1.00 94.19 97 GLY A O 1
ATOM 792 N N . LYS A 1 98 ? -13.903 3.261 9.804 1.00 93.50 98 LYS A N 1
ATOM 793 C CA . LYS A 1 98 ? -13.278 2.111 10.458 1.00 93.50 98 LYS A CA 1
ATOM 794 C C . LYS A 1 98 ? -13.289 0.903 9.525 1.00 93.50 98 LYS A C 1
ATOM 796 O O . LYS A 1 98 ? -14.193 0.799 8.702 1.00 93.50 98 LYS A O 1
ATOM 801 N N . PHE A 1 99 ? -12.338 -0.016 9.703 1.00 94.38 99 PHE A N 1
ATOM 802 C CA . PHE A 1 99 ? -12.319 -1.292 8.978 1.00 94.38 99 PHE A CA 1
ATOM 803 C C . PHE A 1 99 ? -13.504 -2.196 9.349 1.00 94.38 99 PHE A C 1
ATOM 805 O O . PHE A 1 99 ? -14.014 -2.891 8.484 1.00 94.38 99 PHE A O 1
ATOM 812 N N . GLN A 1 100 ? -13.959 -2.163 10.607 1.00 93.44 100 GLN A N 1
ATOM 813 C CA . GLN A 1 100 ? -14.964 -3.101 11.111 1.00 93.44 100 GLN A CA 1
ATOM 814 C C . GLN A 1 100 ? -16.253 -3.095 10.275 1.00 93.44 100 GLN A C 1
ATOM 816 O O . GLN A 1 100 ? -16.882 -2.048 10.093 1.00 93.44 10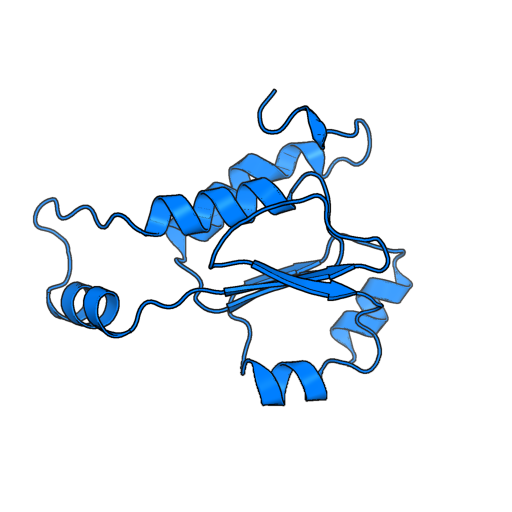0 GLN A O 1
ATOM 821 N N . GLY A 1 101 ? -16.672 -4.282 9.846 1.00 94.38 101 GLY A N 1
ATOM 822 C CA . GLY A 1 101 ? -17.852 -4.523 9.019 1.00 94.38 101 GLY A CA 1
ATOM 823 C C . GLY A 1 101 ? -17.657 -4.206 7.535 1.00 94.38 101 GLY A C 1
ATOM 824 O O . GLY A 1 101 ? -18.655 -4.026 6.834 1.00 94.38 101 GLY A O 1
ATOM 825 N N . LYS A 1 102 ? -16.412 -4.090 7.059 1.00 94.88 102 LYS A N 1
ATOM 826 C CA . LYS A 1 102 ? -16.085 -3.773 5.661 1.00 94.88 102 LYS A CA 1
ATOM 827 C C . LYS A 1 102 ? -15.411 -4.909 4.905 1.00 94.88 102 LYS A C 1
ATOM 829 O O . LYS A 1 102 ? -15.255 -4.753 3.697 1.00 94.88 102 LYS A O 1
ATOM 834 N N . SER A 1 103 ? -15.035 -6.025 5.534 1.00 95.06 103 SER A N 1
ATOM 835 C CA . SER A 1 103 ? -14.278 -7.096 4.861 1.00 95.06 103 SER A CA 1
ATOM 836 C C . SER A 1 103 ? -14.952 -7.544 3.556 1.00 95.06 103 SER A C 1
ATOM 838 O O . SER A 1 103 ? -14.340 -7.496 2.488 1.00 95.06 103 SER A O 1
ATOM 840 N N . GLN A 1 104 ? -16.251 -7.848 3.620 1.00 96.38 104 GLN A N 1
ATOM 841 C CA . GLN A 1 104 ? -17.050 -8.272 2.471 1.00 96.38 104 GLN A CA 1
ATOM 842 C C . GLN A 1 104 ? -17.200 -7.168 1.408 1.00 96.38 104 GLN A C 1
ATOM 844 O O . GLN A 1 104 ? -17.036 -7.438 0.221 1.00 96.38 104 GLN A O 1
ATOM 849 N N . GLU A 1 105 ? -17.462 -5.921 1.818 1.00 96.75 105 GLU A N 1
ATOM 850 C CA . GLU A 1 105 ? -17.582 -4.765 0.908 1.00 96.75 105 GLU A CA 1
ATOM 851 C C . GLU A 1 105 ? -16.274 -4.538 0.131 1.00 96.75 105 GLU A C 1
ATOM 853 O O . GLU A 1 105 ? -16.278 -4.309 -1.081 1.00 96.75 105 GLU A O 1
ATOM 858 N N . LEU A 1 106 ? -15.137 -4.618 0.828 1.00 96.88 106 LEU A N 1
ATOM 859 C CA . LEU A 1 106 ? -13.816 -4.446 0.235 1.00 96.88 106 LEU A CA 1
ATOM 860 C C . LEU A 1 106 ? -13.481 -5.600 -0.708 1.00 96.88 106 LEU A C 1
ATOM 862 O O . LEU A 1 106 ? -12.973 -5.348 -1.799 1.00 96.88 106 LEU A O 1
ATOM 866 N N . PHE A 1 107 ? -13.797 -6.838 -0.328 1.00 96.62 107 PHE A N 1
ATOM 867 C CA . PHE A 1 107 ? -13.577 -8.003 -1.180 1.00 96.62 107 PHE A CA 1
ATOM 868 C C . PHE A 1 107 ? -14.400 -7.927 -2.471 1.00 96.62 107 PHE A C 1
ATOM 870 O O . PHE A 1 107 ? -13.867 -8.137 -3.558 1.00 96.62 107 PHE A O 1
ATOM 877 N N . GLU A 1 108 ? -15.677 -7.554 -2.382 1.00 97.75 108 GLU A N 1
ATOM 878 C CA . GLU A 1 108 ? -16.540 -7.385 -3.558 1.00 97.75 108 GLU A CA 1
ATOM 879 C C . GLU A 1 108 ? -16.028 -6.299 -4.510 1.00 97.75 108 GLU A C 1
ATOM 881 O O . GLU A 1 108 ? -16.167 -6.422 -5.729 1.00 97.75 108 GLU A O 1
ATOM 886 N N . LYS A 1 109 ? -15.423 -5.238 -3.966 1.00 97.19 109 LYS A N 1
ATOM 887 C CA . LYS A 1 109 ? -14.937 -4.100 -4.750 1.00 97.19 109 LYS A CA 1
ATOM 888 C C . LYS A 1 109 ? -13.533 -4.300 -5.323 1.00 97.19 109 LYS A C 1
ATOM 890 O O . LYS A 1 109 ? -13.278 -3.882 -6.453 1.00 97.19 109 LYS A O 1
ATOM 895 N N . TYR A 1 110 ? -12.616 -4.874 -4.550 1.00 95.88 110 TYR A N 1
ATOM 896 C CA . TYR A 1 110 ? -11.186 -4.918 -4.874 1.00 95.88 110 TYR A CA 1
ATOM 897 C C . TYR A 1 110 ? -10.642 -6.324 -5.122 1.00 95.88 110 TYR A C 1
ATOM 899 O O . TYR A 1 110 ? -9.573 -6.441 -5.720 1.00 95.88 110 TYR A O 1
ATOM 907 N N . GLY A 1 111 ? -11.362 -7.365 -4.703 1.00 95.81 111 GLY A N 1
ATOM 908 C CA . GLY A 1 111 ? -10.858 -8.732 -4.647 1.00 95.81 111 GLY A CA 1
ATOM 909 C C . GLY A 1 111 ? -9.940 -8.965 -3.446 1.00 95.81 111 GLY A C 1
ATOM 910 O O . GLY A 1 111 ? -10.051 -8.305 -2.413 1.00 95.81 111 GLY A O 1
ATOM 911 N N . GLU A 1 112 ? -9.038 -9.934 -3.583 1.00 96.38 112 GLU A N 1
ATOM 912 C CA . GLU A 1 112 ? -8.041 -10.251 -2.559 1.00 96.38 112 GLU A CA 1
ATOM 913 C C . GLU A 1 112 ? -6.954 -9.170 -2.490 1.00 96.38 112 GLU A C 1
ATOM 915 O O . GLU A 1 112 ? -6.460 -8.692 -3.515 1.00 96.38 112 GLU A O 1
ATOM 920 N N . PHE A 1 113 ? -6.558 -8.810 -1.269 1.00 97.62 113 PHE A N 1
ATOM 921 C CA . PHE A 1 113 ? -5.381 -7.980 -1.029 1.00 97.62 113 PHE A CA 1
ATOM 922 C C . PHE A 1 113 ? -4.143 -8.869 -0.929 1.00 97.62 113 PHE A C 1
ATOM 924 O O . PHE A 1 113 ? -4.114 -9.815 -0.143 1.00 97.62 113 PHE A O 1
ATOM 931 N N . ASP A 1 114 ? -3.109 -8.549 -1.703 1.00 97.38 114 ASP A N 1
ATOM 932 C CA . ASP A 1 114 ? -1.839 -9.283 -1.728 1.00 97.38 114 ASP A CA 1
ATOM 933 C C . ASP A 1 114 ? -0.780 -8.674 -0.794 1.00 97.38 114 ASP A C 1
ATOM 935 O O . ASP A 1 114 ? 0.266 -9.276 -0.542 1.00 97.38 114 ASP A O 1
ATOM 939 N N . MET A 1 115 ? -1.075 -7.512 -0.209 1.00 98.00 115 MET A N 1
ATOM 940 C CA . MET A 1 115 ? -0.317 -6.923 0.886 1.00 98.00 115 MET A CA 1
ATOM 941 C C . MET A 1 115 ? -1.254 -6.174 1.835 1.00 98.00 115 MET A C 1
ATOM 943 O O . MET A 1 115 ? -2.081 -5.371 1.412 1.00 98.00 115 MET A O 1
ATOM 947 N N . ILE A 1 116 ? -1.094 -6.395 3.139 1.00 97.44 116 ILE A N 1
ATOM 948 C CA . ILE A 1 116 ? -1.871 -5.703 4.171 1.00 97.44 116 ILE A CA 1
ATOM 949 C C . ILE A 1 116 ? -0.903 -5.073 5.169 1.00 97.44 116 ILE A C 1
ATOM 951 O O . ILE A 1 116 ? -0.045 -5.754 5.734 1.00 97.44 116 ILE A O 1
ATOM 955 N N . TRP A 1 117 ? -1.054 -3.770 5.390 1.00 96.94 117 TRP A N 1
ATOM 956 C CA . TRP A 1 117 ? -0.396 -3.025 6.453 1.00 96.94 117 TRP A CA 1
ATOM 957 C C . TRP A 1 117 ? -1.444 -2.548 7.459 1.00 96.94 117 TRP A C 1
ATOM 959 O O . TRP A 1 117 ? -2.237 -1.653 7.179 1.00 96.94 117 TRP A O 1
ATOM 969 N N . PHE A 1 118 ? -1.473 -3.180 8.629 1.00 95.06 118 PHE A N 1
ATOM 970 C CA . PHE A 1 118 ? -2.384 -2.822 9.711 1.00 95.06 118 PHE A CA 1
ATOM 971 C C . PHE A 1 118 ? -1.585 -2.136 10.820 1.00 95.06 118 PHE A C 1
ATOM 973 O O . PHE A 1 118 ? -0.802 -2.788 11.509 1.00 95.06 118 PHE A O 1
ATOM 980 N N . ASP A 1 119 ? -1.764 -0.826 10.970 1.00 90.00 119 ASP A N 1
ATOM 981 C CA . ASP A 1 119 ? -0.986 0.025 11.877 1.00 90.00 119 ASP A CA 1
ATOM 982 C C . ASP A 1 119 ? -1.897 1.017 12.607 1.00 90.00 119 ASP A C 1
ATOM 984 O O . ASP A 1 119 ? -1.737 2.237 12.556 1.00 90.00 119 ASP A O 1
ATOM 988 N N . CYS A 1 120 ? -2.918 0.487 13.283 1.00 86.00 120 CYS A N 1
ATOM 989 C CA . CYS A 1 120 ? -3.777 1.294 14.135 1.00 86.00 120 CYS A CA 1
ATOM 990 C C . CYS A 1 120 ? -4.361 0.516 15.316 1.00 86.00 120 CYS A C 1
ATOM 992 O O . CYS A 1 120 ? -4.386 -0.714 15.362 1.00 86.00 120 CYS A O 1
ATOM 994 N N . GLY A 1 121 ? -4.880 1.275 16.280 1.00 83.50 121 GLY A N 1
ATOM 995 C CA . GLY A 1 121 ? -5.718 0.742 17.344 1.00 83.50 121 GLY A CA 1
ATOM 996 C C . GLY A 1 121 ? -4.983 -0.022 18.448 1.00 83.50 121 GLY A C 1
ATOM 997 O O . GLY A 1 121 ? -3.763 0.008 18.594 1.00 83.50 121 GLY A O 1
ATOM 998 N N . ALA A 1 122 ? -5.787 -0.661 19.289 1.00 87.19 122 ALA A N 1
ATOM 999 C CA . ALA A 1 122 ? -5.380 -1.466 20.431 1.00 87.19 122 ALA A CA 1
ATOM 1000 C C . ALA A 1 122 ? -5.447 -2.966 20.076 1.00 87.19 122 ALA A C 1
ATOM 1002 O O . ALA A 1 122 ? -5.990 -3.318 19.029 1.00 87.19 122 ALA A O 1
ATOM 1003 N N . PRO A 1 123 ? -4.984 -3.884 20.947 1.00 91.62 123 PRO A N 1
ATOM 1004 C CA . PRO A 1 123 ? -5.004 -5.324 20.667 1.00 91.62 123 PRO A CA 1
ATOM 1005 C C . PRO A 1 123 ? -6.358 -5.882 20.196 1.00 91.62 123 PRO A C 1
ATOM 1007 O O . PRO A 1 123 ? -6.380 -6.784 19.365 1.00 91.62 123 PRO A O 1
ATOM 1010 N N . GLN A 1 124 ? -7.481 -5.324 20.665 1.00 91.00 124 GLN A N 1
ATOM 1011 C CA . GLN A 1 124 ? -8.814 -5.724 20.200 1.00 91.00 124 GLN A CA 1
ATOM 1012 C C . GLN A 1 124 ? -9.013 -5.457 18.702 1.00 91.00 124 GLN A C 1
ATOM 1014 O O . GLN A 1 124 ? -9.581 -6.287 18.012 1.00 91.00 124 GLN A O 1
ATOM 1019 N N . ASN A 1 125 ? -8.492 -4.347 18.171 1.00 91.25 125 ASN A N 1
ATOM 1020 C CA . ASN A 1 125 ? -8.634 -4.018 16.754 1.00 91.25 125 ASN A CA 1
ATOM 1021 C C . ASN A 1 125 ? -7.932 -5.038 15.852 1.00 91.25 125 ASN A C 1
ATOM 1023 O O . ASN A 1 125 ? -8.452 -5.350 14.788 1.00 91.25 125 ASN A O 1
ATOM 1027 N N . TYR A 1 126 ? -6.800 -5.589 16.298 1.00 92.50 126 TYR A N 1
ATOM 1028 C CA . TYR A 1 126 ? -6.109 -6.673 15.597 1.00 92.50 126 TYR A CA 1
ATOM 1029 C C . TYR A 1 126 ? -6.909 -7.976 15.648 1.00 92.50 126 TYR A C 1
ATOM 1031 O O . TYR A 1 126 ? -6.975 -8.691 14.655 1.00 92.50 126 TYR A O 1
ATOM 1039 N N . GLN A 1 127 ? -7.523 -8.292 16.793 1.00 93.00 127 GLN A N 1
ATOM 1040 C CA . GLN A 1 127 ? -8.381 -9.474 16.912 1.00 93.00 127 GLN A CA 1
ATOM 1041 C C . GLN A 1 127 ? -9.596 -9.371 15.996 1.00 93.00 127 GLN A C 1
ATOM 1043 O O . GLN A 1 127 ? -9.884 -10.321 15.278 1.00 93.00 127 GLN A O 1
ATOM 1048 N N . ASP A 1 128 ? -10.261 -8.215 15.996 1.00 91.50 128 ASP A N 1
ATOM 1049 C CA . ASP A 1 128 ? -11.411 -7.954 15.135 1.00 91.50 128 ASP A CA 1
ATOM 1050 C C . ASP A 1 128 ? -11.008 -8.057 13.658 1.00 91.50 128 ASP A C 1
ATOM 1052 O O . ASP A 1 128 ? -11.675 -8.740 12.893 1.00 91.50 128 ASP A O 1
ATOM 1056 N N . PHE A 1 129 ? -9.878 -7.451 13.272 1.00 93.56 129 PHE A N 1
ATOM 1057 C CA . PHE A 1 129 ? -9.358 -7.507 11.904 1.00 93.56 129 PHE A CA 1
ATOM 1058 C C . PHE A 1 129 ? -9.075 -8.936 11.422 1.00 93.56 129 PHE A C 1
ATOM 1060 O O . PHE A 1 129 ? -9.338 -9.258 10.272 1.00 93.56 129 PHE A O 1
ATOM 1067 N N . LEU A 1 130 ? -8.535 -9.795 12.290 1.00 93.00 130 LEU A N 1
ATOM 1068 C CA . LEU A 1 130 ? -8.206 -11.182 11.943 1.00 93.00 130 LEU A CA 1
ATOM 1069 C C . LEU A 1 130 ? -9.419 -12.125 11.947 1.00 93.00 130 LEU A C 1
ATOM 1071 O O . LEU A 1 130 ? -9.300 -13.251 11.465 1.00 93.00 130 LEU A O 1
ATOM 1075 N N . ALA A 1 131 ? -10.533 -11.718 12.557 1.00 93.31 131 ALA A N 1
ATOM 1076 C CA . ALA A 1 131 ? -11.719 -12.553 12.745 1.00 93.31 131 ALA A CA 1
ATOM 1077 C C . ALA A 1 131 ? -12.867 -12.233 11.772 1.00 93.31 131 ALA A C 1
ATOM 1079 O O . ALA A 1 131 ? -13.835 -12.995 11.722 1.00 93.31 131 ALA A O 1
ATOM 1080 N N . GLU A 1 132 ? -12.777 -11.113 11.059 1.00 86.44 132 GLU A N 1
ATOM 1081 C CA . GLU A 1 132 ? -13.753 -10.631 10.073 1.00 86.44 132 GLU A CA 1
ATOM 1082 C C . GLU A 1 132 ? -13.419 -11.076 8.643 1.00 86.44 132 GLU A C 1
ATOM 1084 O O . GLU A 1 132 ? -14.376 -11.239 7.849 1.00 86.44 132 GLU A O 1
#